Protein AF-A0A528KVA6-F1 (afdb_monomer)

pLDDT: mean 87.81, std 11.21, range [51.81, 96.94]

Nearest PDB structures (foldseek):
  6g25-assembly1_A  TM=3.067E-01  e=7.367E-01  Homo sapiens
  6g27-assembly1_A  TM=3.072E-01  e=8.290E-01  Homo sapiens
  6g2e-assembly1_A  TM=3.098E-01  e=8.290E-01  Homo sapiens
  6k95-assembly1_A-3  TM=3.875E-01  e=3.223E+00  Homo sapiens

Mean predicted aligned error: 6.29 Å

Structure (mmCIF, N/CA/C/O backbone):
data_AF-A0A528KVA6-F1
#
_entry.id   AF-A0A528KVA6-F1
#
loop_
_atom_site.group_PDB
_atom_site.id
_atom_site.type_symbol
_atom_site.label_atom_id
_atom_site.label_alt_id
_atom_site.label_comp_id
_atom_site.label_asym_id
_atom_site.label_entity_id
_atom_site.label_seq_id
_atom_site.pdbx_PDB_ins_code
_atom_site.Cartn_x
_atom_site.Cartn_y
_atom_site.Cartn_z
_atom_site.occupancy
_atom_site.B_iso_or_equiv
_atom_site.auth_seq_id
_atom_site.auth_comp_id
_atom_site.auth_asym_id
_atom_site.auth_atom_id
_atom_site.pdbx_PDB_model_num
ATOM 1 N N . MET A 1 1 ? -3.514 -4.938 -3.082 1.00 88.62 1 MET A N 1
ATOM 2 C CA . MET A 1 1 ? -3.137 -3.533 -3.343 1.00 88.62 1 MET A CA 1
ATOM 3 C C . MET A 1 1 ? -2.297 -3.455 -4.611 1.00 88.62 1 MET A C 1
ATOM 5 O O . MET A 1 1 ? -1.638 -4.426 -4.968 1.00 88.62 1 MET A O 1
ATOM 9 N N . ARG A 1 2 ? -2.326 -2.320 -5.312 1.00 93.81 2 ARG A N 1
ATOM 10 C CA . ARG A 1 2 ? -1.458 -2.069 -6.466 1.00 93.81 2 ARG A CA 1
ATOM 11 C C . ARG A 1 2 ? -0.834 -0.689 -6.323 1.00 93.81 2 ARG A C 1
ATOM 13 O O . ARG A 1 2 ? -1.564 0.284 -6.174 1.00 93.81 2 ARG A O 1
ATOM 20 N N . LEU A 1 3 ? 0.493 -0.616 -6.398 1.00 93.19 3 LEU A N 1
ATOM 21 C CA . LEU A 1 3 ? 1.238 0.639 -6.407 1.00 93.19 3 LEU A CA 1
ATOM 22 C C . LEU A 1 3 ? 1.892 0.810 -7.773 1.00 93.19 3 LEU A C 1
ATOM 24 O O . LEU A 1 3 ? 2.575 -0.080 -8.284 1.00 93.19 3 LEU A O 1
ATOM 28 N N . SER A 1 4 ? 1.654 1.960 -8.387 1.00 93.94 4 SER A N 1
ATOM 29 C CA . SER A 1 4 ? 2.295 2.351 -9.637 1.00 93.94 4 SER A CA 1
ATOM 30 C C . SER A 1 4 ? 2.859 3.753 -9.484 1.00 93.94 4 SER A C 1
ATOM 32 O O . SER A 1 4 ? 2.252 4.590 -8.825 1.00 93.94 4 SER A O 1
ATOM 34 N N . THR A 1 5 ? 4.016 4.004 -10.083 1.00 91.44 5 THR A N 1
ATOM 35 C CA . THR A 1 5 ? 4.660 5.318 -10.046 1.00 91.44 5 THR A CA 1
ATOM 36 C C . THR A 1 5 ? 5.232 5.670 -11.411 1.00 91.44 5 THR A C 1
ATOM 38 O O . THR A 1 5 ? 5.522 4.792 -12.229 1.00 91.44 5 THR A O 1
ATOM 41 N N . GLN A 1 6 ? 5.344 6.963 -11.693 1.00 89.69 6 GLN A N 1
ATOM 42 C CA . GLN A 1 6 ? 5.890 7.477 -12.940 1.00 89.69 6 GLN A CA 1
ATOM 43 C C . GLN A 1 6 ? 7.186 8.240 -12.638 1.00 89.69 6 GLN A C 1
ATOM 45 O O . GLN A 1 6 ? 7.196 9.083 -11.740 1.00 89.69 6 GLN A O 1
ATOM 50 N 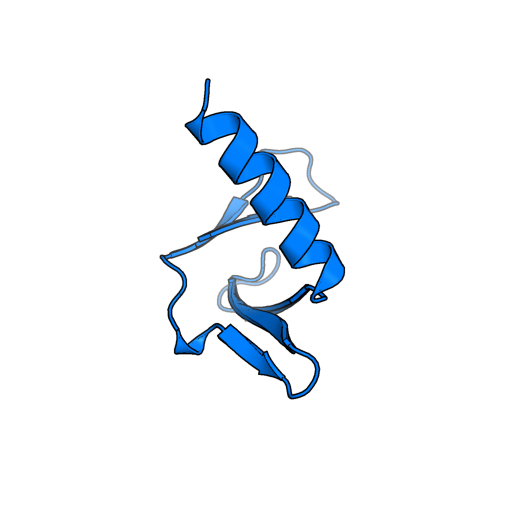N . PRO A 1 7 ? 8.285 7.991 -13.374 1.00 86.00 7 PRO A N 1
ATOM 51 C CA . PRO A 1 7 ? 9.511 8.754 -13.188 1.00 86.00 7 PRO A CA 1
ATOM 52 C C . PRO A 1 7 ? 9.271 10.227 -13.529 1.00 86.00 7 PRO A C 1
ATOM 54 O O . PRO A 1 7 ? 8.834 10.535 -14.636 1.00 86.00 7 PRO A O 1
ATOM 57 N N . GLY A 1 8 ? 9.635 11.149 -12.636 1.00 84.00 8 GLY A N 1
ATOM 58 C CA . GLY A 1 8 ? 9.364 12.581 -12.838 1.00 84.00 8 GLY A CA 1
ATOM 59 C C . GLY A 1 8 ? 10.044 13.181 -14.077 1.00 84.00 8 GLY A C 1
ATOM 60 O O . GLY A 1 8 ? 9.556 14.147 -14.649 1.00 84.00 8 GLY A O 1
ATOM 61 N N . ARG A 1 9 ? 11.158 12.589 -14.534 1.00 78.69 9 ARG A N 1
ATOM 62 C CA . ARG A 1 9 ? 11.926 13.060 -15.705 1.00 78.69 9 ARG A CA 1
ATOM 63 C C . ARG A 1 9 ? 11.475 12.475 -17.048 1.00 78.69 9 ARG A C 1
ATOM 65 O O . ARG A 1 9 ? 11.999 12.888 -18.077 1.00 78.69 9 ARG A O 1
ATOM 72 N N . LYS A 1 10 ? 10.568 11.492 -17.069 1.00 74.12 10 LYS A N 1
ATOM 73 C CA . LYS A 1 10 ? 10.082 10.873 -18.313 1.00 74.12 10 LYS A CA 1
ATOM 74 C C . LYS A 1 10 ? 8.559 10.866 -18.333 1.00 74.12 10 LYS A C 1
ATOM 76 O O . LYS A 1 10 ? 7.915 10.176 -17.544 1.00 74.12 10 LYS A O 1
ATOM 81 N N . LEU A 1 11 ? 7.989 11.597 -19.287 1.00 74.75 11 LEU A N 1
ATOM 82 C CA . LEU A 1 11 ? 6.582 11.451 -19.640 1.00 74.75 11 LEU A CA 1
ATOM 83 C C . LEU A 1 11 ? 6.377 10.045 -20.224 1.00 74.75 11 LEU A C 1
ATOM 85 O O . LEU A 1 11 ? 7.078 9.650 -21.154 1.00 74.75 11 LEU A O 1
ATOM 89 N N . GLY A 1 12 ? 5.480 9.263 -19.630 1.00 79.44 12 GLY A N 1
ATOM 90 C CA . GLY A 1 12 ? 5.215 7.886 -20.036 1.00 79.44 12 GLY A CA 1
ATOM 91 C C . GLY A 1 12 ? 4.219 7.194 -19.112 1.00 79.44 12 GLY A C 1
ATOM 92 O O . GLY A 1 12 ? 3.735 7.783 -18.149 1.00 79.44 12 GLY A O 1
ATOM 93 N N . THR A 1 13 ? 3.909 5.933 -19.399 1.00 84.69 13 THR A N 1
ATOM 94 C CA . THR A 1 13 ? 2.962 5.155 -18.594 1.00 84.69 13 THR A CA 1
ATOM 95 C C . THR A 1 13 ? 3.535 4.879 -17.197 1.00 84.69 13 THR A C 1
ATOM 97 O O . THR A 1 13 ? 4.695 4.459 -17.096 1.00 84.69 13 THR A O 1
ATOM 100 N N . PRO A 1 14 ? 2.746 5.064 -16.120 1.00 91.44 14 PRO A N 1
ATOM 101 C CA . PRO A 1 14 ? 3.136 4.643 -14.782 1.00 91.44 14 PRO A CA 1
ATOM 102 C C . PRO A 1 14 ? 3.557 3.173 -14.764 1.00 91.44 14 PRO A C 1
ATOM 104 O O . PRO A 1 14 ? 2.878 2.304 -15.317 1.00 91.44 14 PRO A O 1
ATOM 107 N N . LYS A 1 15 ? 4.681 2.885 -14.113 1.00 91.75 15 LYS A N 1
ATOM 108 C CA . LYS A 1 15 ? 5.171 1.523 -13.927 1.00 91.75 15 LYS A CA 1
ATOM 109 C C . LYS A 1 15 ? 4.596 0.955 -12.644 1.00 91.75 15 LYS A C 1
ATOM 111 O O . LYS A 1 15 ? 4.644 1.604 -11.602 1.00 91.75 15 LY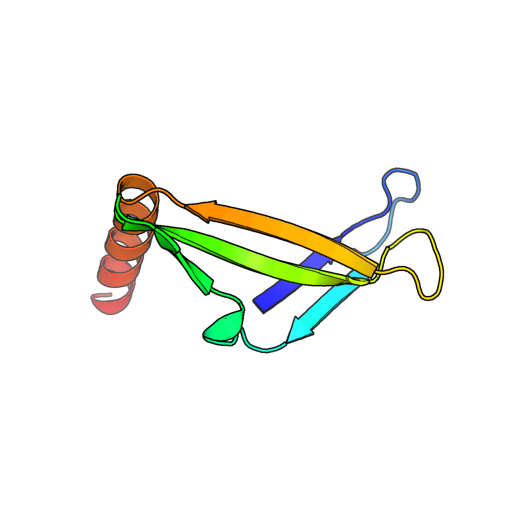S A O 1
ATOM 116 N N . CYS A 1 16 ? 4.084 -0.266 -12.721 1.00 93.94 16 CYS A N 1
ATOM 117 C CA . CYS A 1 16 ? 3.690 -1.016 -11.540 1.00 93.94 16 CYS A CA 1
ATOM 118 C C . CYS A 1 16 ? 4.949 -1.433 -10.773 1.00 93.94 16 CYS A C 1
ATOM 120 O O . CYS A 1 16 ? 5.791 -2.129 -11.335 1.00 93.94 16 CYS A O 1
ATOM 122 N N . ILE A 1 17 ? 5.068 -1.001 -9.519 1.00 94.50 17 ILE A N 1
ATOM 123 C CA . ILE A 1 17 ? 6.212 -1.308 -8.641 1.00 94.50 17 ILE A CA 1
ATOM 124 C C . ILE A 1 17 ? 5.843 -2.259 -7.498 1.00 94.50 17 ILE A C 1
ATOM 126 O O . ILE A 1 17 ? 6.716 -2.773 -6.805 1.00 94.50 17 ILE A O 1
ATOM 130 N N . TYR A 1 18 ? 4.547 -2.509 -7.306 1.00 94.94 18 TYR A N 1
ATOM 131 C CA . TYR A 1 18 ? 4.028 -3.528 -6.401 1.00 94.94 18 TYR A CA 1
ATOM 132 C C . TYR A 1 18 ? 2.619 -3.942 -6.836 1.00 94.94 18 TYR A C 1
ATOM 134 O O . TYR A 1 18 ? 1.785 -3.090 -7.155 1.00 94.94 18 TYR A O 1
ATOM 142 N N . SER A 1 19 ? 2.341 -5.245 -6.840 1.00 96.00 19 SER A N 1
ATOM 143 C CA . SER A 1 19 ? 1.019 -5.797 -7.154 1.00 96.00 19 SER A CA 1
ATOM 144 C C . SER A 1 19 ? 0.815 -7.126 -6.434 1.00 96.00 19 SER A C 1
ATOM 146 O O . SER A 1 19 ? 1.057 -8.188 -7.003 1.00 96.00 19 SER A O 1
ATOM 148 N N . ALA A 1 20 ? 0.360 -7.057 -5.185 1.00 93.31 20 ALA A N 1
ATOM 149 C CA . ALA A 1 20 ? 0.012 -8.226 -4.386 1.00 93.31 20 ALA A CA 1
ATOM 150 C C . ALA A 1 20 ? -1.150 -7.913 -3.419 1.00 93.31 20 ALA A C 1
ATOM 152 O O . ALA A 1 20 ? -1.420 -6.738 -3.130 1.00 93.31 20 ALA A O 1
ATOM 153 N N . PRO A 1 21 ? -1.899 -8.926 -2.948 1.00 93.38 21 PRO A N 1
ATOM 154 C CA . PRO A 1 21 ? -2.878 -8.753 -1.876 1.00 93.38 21 PRO A CA 1
ATOM 155 C C . PRO A 1 21 ? -2.195 -8.265 -0.593 1.00 93.38 21 PRO A C 1
ATOM 157 O O . PRO A 1 21 ? -1.116 -8.755 -0.270 1.00 93.38 21 PRO A O 1
ATOM 160 N N . LEU A 1 22 ? -2.833 -7.336 0.128 1.00 89.75 22 LEU A N 1
ATOM 161 C CA . LE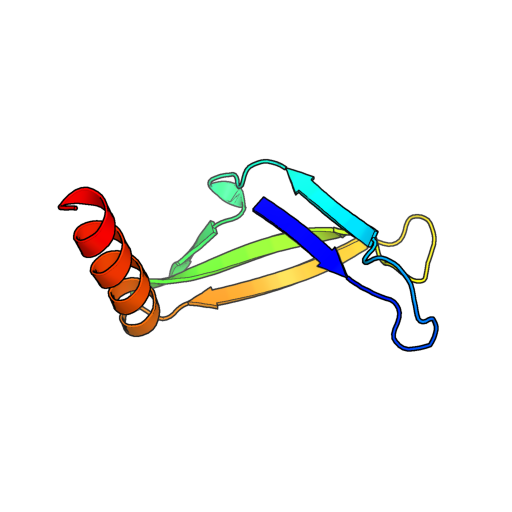U A 1 22 ? -2.361 -6.952 1.462 1.00 89.75 22 LEU A CA 1
ATOM 162 C C . LEU A 1 22 ? -2.512 -8.147 2.400 1.00 89.75 22 LEU A C 1
ATOM 164 O O . LEU A 1 22 ? -3.560 -8.797 2.390 1.00 89.75 22 LEU A O 1
ATOM 168 N N . GLN A 1 23 ? -1.471 -8.425 3.172 1.00 92.69 23 GLN A N 1
ATOM 169 C CA . GLN A 1 23 ? -1.495 -9.402 4.250 1.00 92.69 23 GLN A CA 1
ATOM 170 C C . GLN A 1 23 ? -1.768 -8.699 5.577 1.00 92.69 23 GLN A C 1
ATOM 172 O O . GLN A 1 23 ? -1.567 -7.494 5.707 1.00 92.69 23 GLN A O 1
ATOM 177 N N . ILE A 1 24 ? -2.213 -9.456 6.579 1.00 91.94 24 ILE A N 1
ATOM 178 C CA . ILE A 1 24 ? -2.422 -8.899 7.920 1.00 91.94 24 ILE A CA 1
ATOM 179 C C . ILE A 1 24 ? -1.111 -8.379 8.523 1.00 91.94 24 ILE A C 1
ATOM 181 O O . ILE A 1 24 ? -1.113 -7.338 9.165 1.00 91.94 24 ILE A O 1
ATOM 185 N N . ASP A 1 25 ? 0.012 -9.033 8.216 1.00 94.00 25 ASP A N 1
ATOM 186 C CA . ASP A 1 25 ? 1.350 -8.633 8.669 1.00 94.00 25 ASP A CA 1
ATOM 187 C C . ASP A 1 25 ? 1.820 -7.297 8.062 1.00 94.00 25 ASP A C 1
ATOM 189 O O . ASP A 1 25 ? 2.735 -6.664 8.588 1.00 94.00 25 ASP A O 1
ATOM 193 N N . ASP A 1 26 ? 1.189 -6.845 6.971 1.00 94.31 26 ASP A N 1
ATOM 194 C CA . ASP A 1 26 ? 1.448 -5.533 6.370 1.00 94.31 26 ASP A CA 1
ATOM 195 C C . ASP A 1 26 ? 0.717 -4.402 7.124 1.00 94.31 26 ASP A C 1
ATOM 197 O O . ASP A 1 26 ? 0.917 -3.227 6.807 1.00 94.31 26 ASP A O 1
ATOM 201 N N . VAL A 1 27 ? -0.149 -4.730 8.093 1.00 95.12 27 VAL A N 1
ATOM 202 C CA . VAL A 1 27 ? -1.042 -3.793 8.784 1.00 95.12 27 VAL A CA 1
ATOM 203 C C . VAL A 1 27 ? -0.733 -3.754 10.277 1.00 95.12 27 VAL A C 1
ATOM 205 O O . VAL A 1 27 ? -0.679 -4.776 10.955 1.00 95.12 27 VAL A O 1
ATOM 208 N N . GLN A 1 28 ? -0.579 -2.547 10.810 1.00 96.56 28 GLN A N 1
ATOM 209 C CA . GLN A 1 28 ? -0.433 -2.290 12.238 1.00 96.56 28 GLN A CA 1
ATOM 210 C C . GLN A 1 28 ? -1.547 -1.355 12.692 1.00 96.56 28 GLN A C 1
ATOM 212 O O . GLN A 1 28 ? -1.830 -0.370 12.016 1.00 96.56 28 GLN A O 1
ATOM 217 N N . ILE A 1 29 ? -2.170 -1.673 13.821 1.00 94.88 29 ILE A N 1
ATOM 218 C CA . ILE A 1 29 ? -3.161 -0.821 14.479 1.00 94.88 29 ILE A CA 1
ATOM 219 C C . ILE A 1 29 ? -2.556 -0.419 15.816 1.00 94.88 29 ILE A C 1
ATOM 221 O O . ILE A 1 29 ? -2.138 -1.298 16.575 1.00 94.88 29 ILE A O 1
ATOM 225 N N . ASP A 1 30 ? -2.442 0.880 16.066 1.00 94.75 30 ASP A N 1
ATOM 2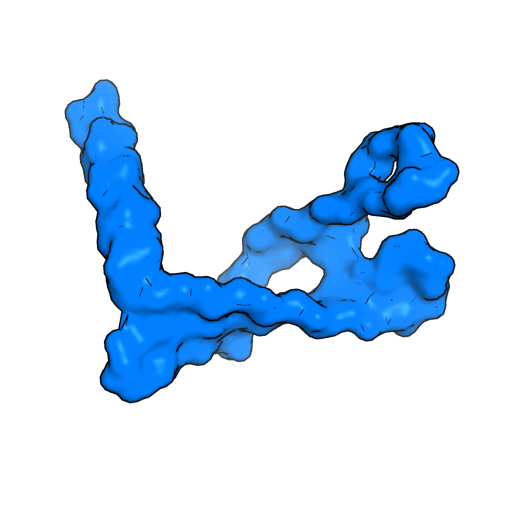26 C CA . ASP A 1 30 ? -1.886 1.384 17.319 1.00 94.75 30 ASP A CA 1
ATOM 227 C C . ASP A 1 30 ? -2.952 1.536 18.422 1.00 94.75 30 ASP A C 1
ATOM 229 O O . ASP A 1 30 ? -4.130 1.225 18.233 1.00 94.75 30 ASP A O 1
ATOM 233 N N . GLU A 1 31 ? -2.529 1.994 19.603 1.00 93.38 31 GLU A N 1
ATOM 234 C CA . GLU A 1 31 ? -3.409 2.183 20.766 1.00 93.38 31 GLU A CA 1
ATOM 235 C C . GLU A 1 31 ? -4.478 3.267 20.555 1.00 93.38 31 GLU A C 1
ATOM 237 O O . GLU A 1 31 ? -5.512 3.239 21.222 1.00 93.38 31 GLU A O 1
ATOM 242 N N . ASN A 1 32 ? -4.250 4.199 19.626 1.00 91.12 32 ASN A N 1
ATOM 243 C CA . ASN A 1 32 ? -5.203 5.249 19.269 1.00 91.12 32 ASN A CA 1
ATOM 244 C C . ASN A 1 32 ? -6.207 4.777 18.205 1.00 91.12 32 ASN A C 1
ATOM 246 O O . ASN A 1 32 ? -7.146 5.504 17.891 1.00 91.12 32 ASN A O 1
ATOM 250 N N . GLY A 1 33 ? -6.030 3.567 17.663 1.00 89.44 33 GLY A N 1
ATOM 251 C CA . GLY A 1 33 ? -6.837 3.039 16.568 1.00 89.44 33 GLY A CA 1
ATOM 252 C C . GLY A 1 33 ? -6.378 3.504 15.186 1.00 89.44 33 GLY A C 1
ATOM 253 O O . GLY A 1 33 ? -7.071 3.231 14.202 1.00 89.44 33 GLY A O 1
ATOM 254 N N . ASP A 1 34 ? -5.218 4.159 15.085 1.00 95.06 34 ASP A N 1
ATOM 255 C CA . ASP A 1 34 ? -4.651 4.555 13.802 1.00 95.06 34 ASP A CA 1
ATOM 256 C C . ASP A 1 34 ? -4.091 3.320 13.088 1.00 95.06 34 ASP A C 1
ATOM 258 O O . ASP A 1 34 ? -3.397 2.476 13.666 1.00 95.06 34 ASP A O 1
ATOM 262 N N . VAL A 1 35 ? -4.393 3.205 11.796 1.00 95.00 35 VAL A N 1
ATOM 263 C CA . VAL A 1 35 ? -4.022 2.053 10.974 1.00 95.00 35 VAL A CA 1
ATOM 264 C C . VAL A 1 35 ? -2.861 2.426 10.070 1.00 95.00 35 VAL A C 1
ATOM 266 O O . VAL A 1 35 ? -2.997 3.254 9.172 1.00 95.00 35 VAL A O 1
ATOM 269 N N . THR A 1 36 ? -1.724 1.765 10.250 1.00 96.94 36 THR A N 1
ATOM 270 C CA . THR A 1 36 ? -0.549 1.904 9.389 1.00 96.94 36 THR A CA 1
ATOM 271 C C . THR A 1 36 ? -0.398 0.692 8.479 1.00 96.94 36 THR A C 1
ATOM 273 O O . THR A 1 36 ? -0.209 -0.430 8.941 1.00 96.94 36 THR A O 1
ATOM 276 N N . VAL A 1 37 ? -0.419 0.924 7.167 1.00 95.56 37 VAL A N 1
ATOM 277 C CA . VAL A 1 37 ? -0.128 -0.078 6.135 1.00 95.56 37 VAL A CA 1
ATOM 278 C C . VAL A 1 37 ? 1.304 0.111 5.647 1.00 95.56 37 VAL A C 1
ATOM 280 O O . VAL A 1 37 ? 1.655 1.187 5.163 1.00 95.56 37 VAL A O 1
ATOM 283 N N . SER A 1 38 ? 2.124 -0.933 5.737 1.00 96.56 38 SER A N 1
ATOM 284 C CA . SER A 1 38 ? 3.528 -0.939 5.323 1.00 96.56 38 SER A CA 1
ATOM 285 C C . SER A 1 38 ? 3.744 -1.886 4.147 1.00 96.56 38 SER A C 1
ATOM 287 O O . SER A 1 38 ? 3.433 -3.064 4.234 1.00 96.56 38 SER A O 1
ATOM 289 N N . ILE A 1 39 ? 4.332 -1.399 3.054 1.00 95.25 39 ILE A N 1
ATOM 290 C CA . ILE A 1 39 ? 4.629 -2.215 1.867 1.00 95.25 39 ILE A CA 1
ATOM 291 C C . ILE A 1 39 ? 6.077 -2.036 1.416 1.00 95.25 39 ILE A C 1
ATOM 293 O O . ILE A 1 39 ? 6.641 -0.944 1.499 1.00 95.25 39 ILE A O 1
ATOM 297 N N . ILE A 1 40 ? 6.676 -3.105 0.890 1.00 94.56 40 ILE A N 1
ATOM 298 C CA . ILE A 1 40 ? 7.995 -3.072 0.248 1.00 94.56 40 ILE A CA 1
ATOM 299 C C . ILE A 1 40 ? 7.8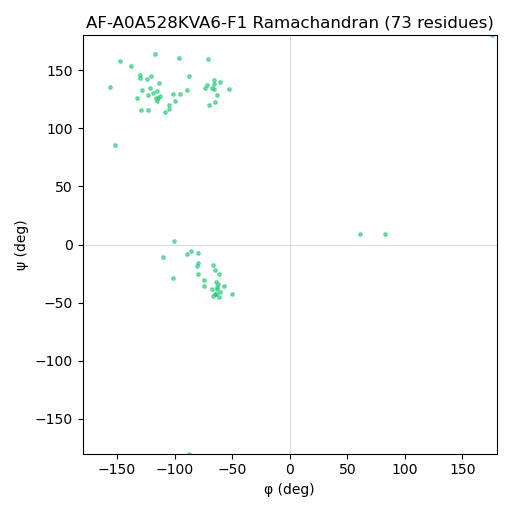02 -3.249 -1.260 1.00 94.56 40 ILE A C 1
ATOM 301 O O . ILE A 1 40 ? 7.374 -4.304 -1.723 1.00 94.56 40 ILE A O 1
ATOM 305 N N . ALA A 1 41 ? 8.129 -2.215 -2.029 1.00 94.81 41 ALA A N 1
ATOM 306 C CA . ALA A 1 41 ? 7.955 -2.166 -3.478 1.00 94.81 41 ALA A CA 1
ATOM 307 C C . ALA A 1 41 ? 9.303 -2.022 -4.202 1.00 94.81 41 ALA A C 1
ATOM 309 O O . ALA A 1 41 ? 10.313 -1.677 -3.588 1.00 94.81 41 ALA A O 1
ATOM 310 N N . ASP A 1 42 ? 9.329 -2.298 -5.505 1.00 95.44 42 A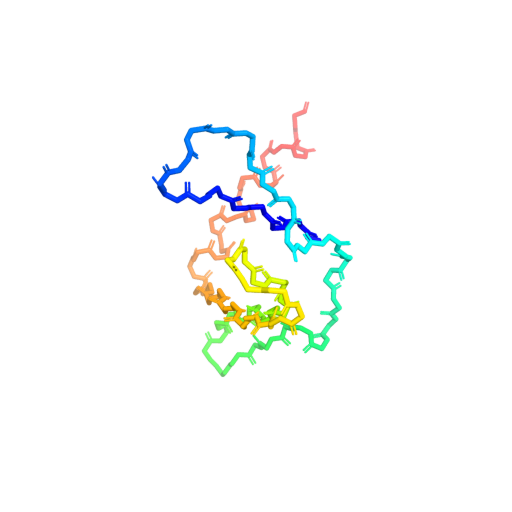SP A N 1
ATOM 311 C CA . ASP A 1 42 ? 10.506 -2.043 -6.342 1.00 95.44 42 ASP A CA 1
ATOM 312 C C . ASP A 1 42 ? 10.807 -0.542 -6.464 1.00 95.44 42 ASP A C 1
ATOM 314 O O . ASP A 1 42 ? 9.902 0.285 -6.594 1.00 95.44 42 ASP A O 1
ATOM 318 N N . ASP A 1 43 ? 12.091 -0.184 -6.462 1.00 92.31 43 ASP A N 1
ATOM 319 C CA . ASP A 1 43 ? 12.527 1.164 -6.821 1.00 92.31 43 ASP A CA 1
ATOM 320 C C . ASP A 1 43 ? 12.378 1.396 -8.330 1.00 92.31 43 ASP A C 1
ATOM 322 O O . ASP A 1 43 ? 12.739 0.553 -9.155 1.00 92.31 43 ASP A O 1
ATOM 326 N N . ILE A 1 44 ? 11.878 2.571 -8.718 1.00 90.06 44 ILE A N 1
ATOM 327 C CA . ILE A 1 44 ? 11.641 2.873 -10.135 1.00 90.06 44 ILE A CA 1
ATOM 328 C C . ILE A 1 44 ? 12.909 3.310 -10.890 1.00 90.06 44 ILE A C 1
ATOM 330 O O . ILE A 1 44 ? 12.935 3.259 -12.125 1.00 90.06 44 ILE A O 1
ATOM 334 N N . TYR A 1 45 ? 13.959 3.734 -10.179 1.00 88.69 45 TYR A N 1
ATOM 335 C CA . TYR A 1 45 ? 15.190 4.255 -10.782 1.00 88.69 45 TYR A CA 1
ATOM 336 C C . TYR A 1 45 ? 16.343 3.243 -10.795 1.00 88.69 45 TYR A C 1
ATOM 338 O O . TYR A 1 45 ? 17.167 3.279 -11.710 1.00 88.69 45 TYR A O 1
ATOM 346 N N . SER A 1 46 ? 16.382 2.322 -9.834 1.00 90.94 46 SER A N 1
ATOM 347 C CA . SER A 1 46 ? 17.517 1.437 -9.571 1.00 90.94 46 SER A CA 1
ATOM 348 C C . SER A 1 46 ? 17.095 -0.027 -9.630 1.00 90.94 46 SER A C 1
ATOM 350 O O . SER A 1 46 ? 16.157 -0.467 -8.968 1.00 90.94 46 SER A O 1
ATOM 352 N N . LYS A 1 47 ? 17.828 -0.820 -10.412 1.00 89.62 47 LYS A N 1
ATOM 353 C CA . LYS A 1 47 ? 17.579 -2.259 -10.545 1.00 89.62 47 LYS A CA 1
ATOM 354 C C . LYS A 1 47 ? 17.850 -2.969 -9.211 1.00 89.62 47 LYS A C 1
ATOM 356 O O . LYS A 1 47 ? 18.848 -2.672 -8.568 1.00 89.62 47 LYS A O 1
ATOM 361 N N . GLN A 1 48 ? 16.987 -3.918 -8.832 1.00 89.81 48 GLN A N 1
ATOM 362 C CA . GLN A 1 48 ? 17.088 -4.719 -7.594 1.00 89.81 48 GLN A CA 1
ATOM 363 C C . GLN A 1 48 ? 17.050 -3.917 -6.280 1.00 89.81 48 GLN A C 1
ATOM 365 O O . GLN A 1 48 ? 17.247 -4.493 -5.213 1.00 89.81 48 GLN A O 1
ATOM 370 N N . SER A 1 49 ? 16.758 -2.617 -6.331 1.00 95.12 49 SER A N 1
ATOM 371 C CA . SER A 1 49 ? 16.526 -1.821 -5.131 1.00 95.12 49 SER A CA 1
ATOM 372 C C . SER A 1 49 ? 15.057 -1.905 -4.719 1.00 95.12 49 SER A C 1
ATOM 374 O O . SER A 1 49 ? 14.163 -1.997 -5.565 1.00 95.12 49 SER A O 1
ATOM 376 N N . LYS A 1 50 ? 14.813 -1.891 -3.409 1.00 95.00 50 LYS A N 1
ATOM 377 C CA . LYS A 1 50 ? 13.480 -1.925 -2.805 1.00 95.00 50 LYS A CA 1
ATOM 378 C C . LYS A 1 50 ? 13.275 -0.677 -1.958 1.00 95.00 50 LYS A C 1
ATOM 380 O O . LYS A 1 50 ? 14.203 -0.211 -1.302 1.00 95.00 50 LYS A O 1
ATOM 385 N N . GLN A 1 51 ? 12.050 -0.174 -1.931 1.00 93.75 51 GLN A N 1
ATOM 386 C CA . GLN A 1 51 ? 11.646 0.949 -1.095 1.00 93.75 51 GLN A CA 1
ATOM 387 C C . GLN A 1 51 ? 10.475 0.555 -0.206 1.00 93.75 51 GLN A C 1
ATOM 389 O O . GLN A 1 51 ? 9.581 -0.182 -0.626 1.00 93.75 51 GLN A O 1
ATOM 394 N N . ARG A 1 52 ? 10.481 1.066 1.026 1.00 94.50 52 ARG A N 1
ATOM 395 C CA . ARG A 1 52 ? 9.375 0.904 1.965 1.00 94.50 52 ARG A CA 1
ATOM 396 C C . ARG A 1 52 ? 8.462 2.118 1.880 1.00 94.50 52 ARG A C 1
ATOM 398 O O . ARG A 1 52 ? 8.934 3.243 2.003 1.00 94.50 52 ARG A O 1
ATOM 405 N N . TYR A 1 53 ? 7.173 1.864 1.717 1.00 93.94 53 TYR A N 1
ATOM 406 C CA . TYR A 1 53 ? 6.123 2.868 1.796 1.00 93.94 53 TYR A CA 1
ATOM 407 C C . TYR A 1 53 ? 5.258 2.569 3.010 1.00 93.94 53 TYR A C 1
ATOM 409 O O . TYR A 1 53 ? 4.954 1.405 3.274 1.00 93.94 53 TYR A O 1
ATOM 417 N N . GLN A 1 54 ? 4.874 3.616 3.730 1.00 95.81 54 GLN A N 1
ATOM 418 C CA . GLN A 1 54 ? 3.955 3.528 4.855 1.00 95.81 54 GLN A CA 1
ATOM 419 C C . GLN A 1 54 ? 2.835 4.540 4.657 1.00 95.81 54 GLN A C 1
ATOM 421 O O . GLN A 1 54 ? 3.092 5.686 4.286 1.00 95.81 54 GLN A O 1
ATOM 426 N N . ILE A 1 55 ? 1.603 4.090 4.857 1.00 94.38 55 ILE A N 1
ATOM 427 C CA . ILE A 1 55 ? 0.409 4.928 4.828 1.00 94.38 55 ILE A CA 1
ATOM 428 C C . ILE A 1 55 ? -0.265 4.748 6.176 1.00 94.38 55 ILE A C 1
ATOM 430 O O . ILE A 1 55 ? -0.698 3.641 6.488 1.00 94.38 55 ILE A O 1
ATOM 434 N N . THR A 1 56 ? -0.340 5.820 6.953 1.00 96.38 56 THR A N 1
ATOM 435 C CA . THR A 1 56 ? -1.074 5.848 8.217 1.00 96.38 56 THR A CA 1
ATOM 436 C C . THR A 1 56 ? -2.400 6.550 7.987 1.00 96.38 56 THR A C 1
ATOM 438 O O . THR A 1 56 ? -2.433 7.620 7.381 1.00 96.38 56 THR A O 1
ATOM 441 N N . LEU A 1 57 ? -3.478 5.913 8.425 1.00 95.19 57 LEU A N 1
ATOM 442 C CA . LEU A 1 57 ? -4.831 6.439 8.398 1.00 95.19 57 LEU A CA 1
ATOM 443 C C . LEU A 1 57 ? -5.307 6.587 9.834 1.00 95.19 57 LEU A C 1
ATOM 445 O O . LEU A 1 57 ? -5.289 5.618 10.593 1.00 95.19 57 LEU A O 1
ATOM 449 N N . THR A 1 58 ? -5.758 7.783 10.174 1.00 95.69 58 THR A N 1
ATOM 450 C CA . THR A 1 58 ? -6.383 8.045 11.468 1.00 95.69 58 THR A CA 1
ATOM 451 C C . THR A 1 58 ? -7.762 7.403 11.560 1.00 95.69 58 THR A C 1
ATOM 453 O O . THR A 1 58 ? -8.415 7.163 10.536 1.00 95.69 58 THR A O 1
ATOM 456 N N . GLU A 1 59 ? -8.267 7.204 12.777 1.00 90.88 59 GLU A N 1
ATOM 457 C CA . GLU A 1 59 ? -9.647 6.738 12.996 1.00 90.88 59 GLU A CA 1
ATOM 458 C C . GLU A 1 59 ? -10.675 7.573 12.197 1.00 90.88 59 GLU A C 1
ATOM 460 O O . GLU A 1 59 ? -11.577 7.035 11.545 1.00 90.88 59 GLU A O 1
ATOM 465 N N . ALA A 1 60 ? -10.508 8.900 12.177 1.00 91.50 60 ALA A N 1
ATOM 466 C CA . ALA A 1 60 ? -11.398 9.808 11.458 1.00 91.50 60 ALA A CA 1
ATOM 467 C C . ALA A 1 60 ? -11.364 9.588 9.933 1.00 91.50 60 ALA A C 1
ATOM 469 O O . ALA A 1 60 ? -12.414 9.567 9.285 1.00 91.50 60 ALA A O 1
ATOM 470 N N . GLU A 1 61 ? -10.176 9.399 9.353 1.00 93.38 61 GLU A N 1
ATOM 471 C CA . GLU A 1 61 ? -10.004 9.127 7.920 1.00 93.38 61 GLU A CA 1
ATOM 472 C C . GLU A 1 61 ? -10.570 7.761 7.531 1.00 93.38 61 GLU A C 1
ATOM 474 O O . GLU A 1 61 ? -11.221 7.629 6.493 1.00 93.38 61 GLU A O 1
ATOM 479 N N . ILE A 1 62 ? -10.400 6.756 8.393 1.00 90.19 62 ILE A N 1
ATOM 480 C CA . ILE A 1 62 ? -11.010 5.436 8.220 1.00 90.19 62 ILE A CA 1
ATOM 481 C C . ILE A 1 62 ? -12.537 5.561 8.217 1.00 90.19 62 ILE A C 1
ATOM 483 O O . ILE A 1 62 ? -13.206 5.025 7.329 1.00 90.19 62 ILE A O 1
ATOM 487 N N . GLY A 1 63 ? -13.097 6.332 9.151 1.00 88.31 63 GLY A N 1
ATOM 488 C CA . GLY A 1 63 ? -14.532 6.603 9.216 1.00 88.31 63 GLY A CA 1
ATOM 489 C C . GLY A 1 63 ? -15.094 7.225 7.931 1.00 88.31 63 GLY A C 1
ATOM 490 O O . GLY A 1 63 ? -16.208 6.887 7.521 1.00 88.31 63 GLY A O 1
ATOM 491 N N . LEU A 1 64 ? -14.329 8.088 7.252 1.00 88.69 64 LEU A N 1
ATOM 492 C CA . LEU A 1 64 ? -14.718 8.643 5.949 1.00 88.69 64 LEU A CA 1
ATOM 493 C C . LEU A 1 64 ? -14.808 7.558 4.866 1.00 88.69 64 LEU A C 1
ATOM 495 O O . LEU A 1 64 ? -15.782 7.531 4.112 1.00 88.69 64 LEU A O 1
ATOM 499 N N . LEU A 1 65 ? -13.845 6.632 4.820 1.00 84.69 65 LEU A N 1
ATOM 500 C CA . LEU A 1 65 ? -13.819 5.551 3.827 1.00 84.69 65 LEU A CA 1
ATOM 501 C C . LEU A 1 65 ? -15.026 4.608 3.957 1.00 84.69 65 LEU A C 1
ATOM 503 O O . LEU A 1 65 ? -15.588 4.179 2.945 1.00 84.69 65 LEU A O 1
ATOM 507 N N . PHE A 1 66 ? -15.458 4.308 5.186 1.00 81.38 66 PHE A N 1
ATOM 508 C CA . PHE A 1 66 ? -16.599 3.417 5.424 1.00 81.38 66 PHE A CA 1
ATOM 509 C C . PHE A 1 66 ? -17.955 4.062 5.111 1.00 81.38 66 PHE A C 1
ATOM 511 O O . PHE A 1 66 ? -18.829 3.388 4.563 1.00 81.38 66 PHE A O 1
ATOM 518 N N . ARG A 1 67 ? -18.132 5.365 5.370 1.00 73.62 67 ARG A N 1
ATOM 519 C CA . ARG A 1 67 ? -19.386 6.074 5.041 1.00 73.62 67 ARG A CA 1
ATOM 520 C C . ARG A 1 67 ? -19.700 6.039 3.544 1.00 73.62 67 ARG A C 1
ATOM 522 O O . ARG A 1 67 ? -20.847 5.819 3.155 1.00 73.62 67 ARG A O 1
ATOM 529 N N . ASP A 1 68 ? -18.685 6.207 2.702 1.00 61.75 68 ASP A N 1
ATOM 530 C CA . ASP A 1 68 ? -18.856 6.136 1.249 1.00 61.75 68 ASP A CA 1
ATOM 531 C C . ASP A 1 68 ? -19.043 4.698 0.742 1.00 61.75 68 ASP A C 1
ATOM 533 O O . ASP A 1 68 ? -19.754 4.477 -0.245 1.00 61.75 68 ASP A O 1
ATOM 537 N N . ALA A 1 69 ? -18.454 3.707 1.418 1.00 61.81 69 ALA A N 1
ATOM 538 C CA . ALA A 1 69 ? -18.646 2.296 1.091 1.00 61.81 69 ALA A CA 1
ATOM 539 C C . ALA A 1 69 ? -20.091 1.838 1.356 1.00 61.81 69 ALA A C 1
ATOM 541 O O . ALA A 1 69 ? -20.704 1.206 0.493 1.00 61.81 69 ALA A O 1
ATOM 542 N N . GLU A 1 70 ? -20.680 2.219 2.494 1.00 63.47 70 GLU A N 1
ATOM 543 C CA . GLU A 1 70 ? -22.079 1.900 2.807 1.00 63.47 70 GLU A CA 1
ATOM 544 C C . GLU A 1 70 ? -23.064 2.548 1.831 1.00 63.47 70 GLU A C 1
ATOM 546 O O . GLU A 1 70 ? -24.060 1.932 1.446 1.00 63.47 70 GLU A O 1
ATOM 551 N N . ARG A 1 71 ? -22.778 3.774 1.376 1.00 59.81 71 ARG A N 1
ATOM 552 C CA . ARG A 1 71 ? -23.622 4.471 0.397 1.00 59.81 71 ARG A CA 1
ATOM 553 C C . ARG A 1 71 ? -23.659 3.759 -0.958 1.00 59.81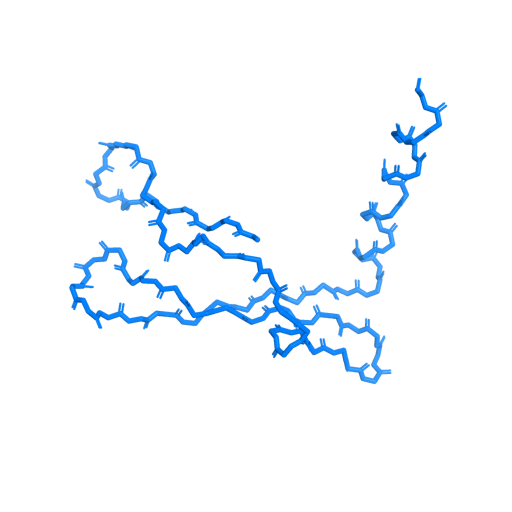 71 ARG A 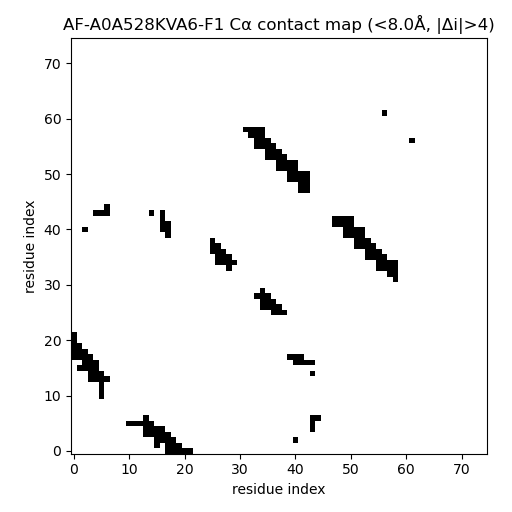C 1
ATOM 555 O O . ARG A 1 71 ? -24.688 3.797 -1.624 1.00 59.81 71 ARG A O 1
ATOM 562 N N . ARG A 1 72 ? -22.566 3.098 -1.354 1.00 58.22 72 ARG A N 1
ATOM 563 C CA . ARG A 1 72 ? -22.472 2.318 -2.602 1.00 58.22 72 ARG A CA 1
ATOM 564 C C . ARG A 1 72 ? -23.097 0.928 -2.508 1.00 58.22 72 ARG A C 1
ATOM 566 O O . ARG A 1 72 ? -23.498 0.402 -3.532 1.00 58.22 72 ARG A O 1
ATOM 573 N N . LEU A 1 73 ? -23.184 0.341 -1.314 1.00 59.19 73 LEU A N 1
ATOM 574 C CA . LEU A 1 73 ? -23.836 -0.960 -1.100 1.00 59.19 73 LEU A CA 1
ATOM 575 C C . LEU A 1 73 ? -25.370 -0.864 -1.035 1.00 59.19 73 LEU A C 1
ATOM 577 O O . LEU A 1 73 ? -26.050 -1.882 -1.127 1.00 59.19 73 LEU A O 1
ATOM 581 N N . ARG A 1 74 ? -25.916 0.344 -0.847 1.00 56.91 74 ARG A N 1
ATOM 582 C CA . ARG A 1 74 ? -27.363 0.613 -0.769 1.00 56.91 74 ARG A CA 1
ATOM 583 C C . ARG A 1 74 ? -27.971 1.176 -2.065 1.00 56.91 74 ARG A C 1
ATOM 585 O O . ARG A 1 74 ? -29.152 1.515 -2.052 1.00 56.91 74 ARG A O 1
ATOM 592 N N . ALA A 1 75 ? -27.182 1.317 -3.129 1.00 51.81 75 ALA A N 1
ATOM 593 C CA . ALA A 1 75 ? -27.607 1.778 -4.455 1.00 51.81 75 ALA A CA 1
ATOM 594 C C . ALA A 1 75 ? -27.584 0.613 -5.448 1.00 51.81 75 ALA A C 1
ATOM 596 O O . ALA A 1 75 ? -28.460 0.600 -6.339 1.00 51.81 75 ALA A O 1
#

Secondary structure (DSSP, 8-state):
-EEEE--TTS-SPPEEEEE-PPPGGGEEE-TT--EEEEEEEE-SSSTT-EEEEEEEE-HHHHHHHHHHHHHHHT-

Foldseek 3Di:
DWDWADDPVDDDDTHTFDDDDQDPVQWDQDPQRKIKGKDWTHDPPDPPDIDIDIDIHGPVRVVVVVVVVVVVVVD

Radius of gyration: 15.78 Å; Cα contacts (8 Å, |Δi|>4): 97; chains: 1; bounding box: 45×22×41 Å

Sequence (75 aa):
MRLSTQPGRKLGTPKCIYSAPLQIDDVQIDENGDVTVSIIADDIYSKQSKQRYQITLTEAEIGLLFRDAERRLRA

Solvent-accessible surface area (backbone atoms only — not comparable to full-atom values): 4612 Å² total; per-residue (Å²): 81,76,44,65,52,58,61,92,91,49,94,69,79,60,43,76,38,37,77,52,79,80,52,73,90,33,49,45,69,51,98,84,53,32,37,35,42,5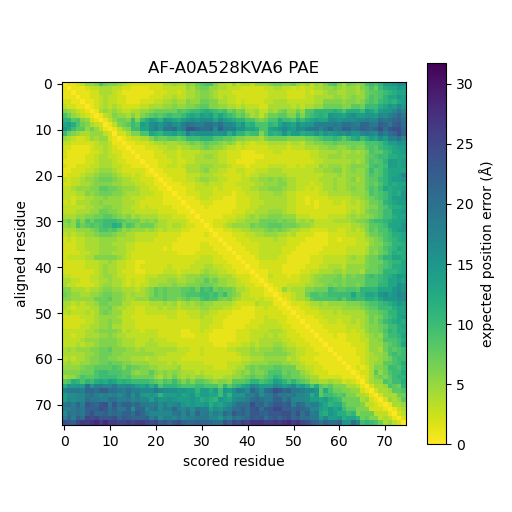0,46,80,27,52,40,93,88,45,87,96,39,72,41,80,48,75,50,76,39,46,51,70,58,51,53,55,57,50,58,58,50,55,58,62,76,76,109